Protein AF-A0A975TL96-F1 (afdb_monomer_lite)

Structure (mmCIF, N/CA/C/O backbone):
data_AF-A0A975TL96-F1
#
_entry.id   AF-A0A975TL96-F1
#
loop_
_atom_site.group_PDB
_atom_site.id
_atom_site.type_symbol
_atom_site.label_atom_id
_atom_site.label_alt_id
_atom_site.label_comp_id
_atom_site.label_asym_id
_atom_site.label_entity_id
_atom_site.label_seq_id
_atom_site.pdbx_PDB_ins_code
_atom_site.Cartn_x
_atom_site.Cartn_y
_atom_site.Cartn_z
_atom_site.occupancy
_atom_site.B_iso_or_equiv
_atom_site.auth_seq_id
_atom_site.auth_comp_id
_atom_site.auth_asym_id
_atom_site.auth_atom_id
_atom_site.pdbx_PDB_model_num
ATOM 1 N N . MET A 1 1 ? 6.956 3.891 20.182 1.00 61.72 1 MET A N 1
ATOM 2 C CA . MET A 1 1 ? 7.106 2.657 19.367 1.00 61.72 1 MET A CA 1
ATOM 3 C C . MET A 1 1 ? 6.233 2.725 18.124 1.00 61.72 1 MET A C 1
ATOM 5 O O . MET A 1 1 ? 6.774 2.495 17.053 1.00 61.72 1 MET A O 1
ATOM 9 N N . SER A 1 2 ? 4.954 3.103 18.259 1.00 75.75 2 SER A N 1
ATOM 10 C CA . SER A 1 2 ? 4.055 3.335 17.117 1.00 75.75 2 SER A CA 1
ATOM 11 C C . SER A 1 2 ? 4.620 4.349 16.108 1.00 75.75 2 SER A C 1
ATOM 13 O O . SER A 1 2 ? 4.721 4.025 14.933 1.00 75.75 2 SER A O 1
ATOM 15 N N . ASP A 1 3 ? 5.164 5.486 16.561 1.00 88.81 3 ASP A N 1
ATOM 16 C CA . ASP A 1 3 ? 5.677 6.536 15.653 1.00 88.81 3 ASP A CA 1
ATOM 17 C C . ASP A 1 3 ? 6.778 6.055 14.698 1.00 88.81 3 ASP A C 1
ATOM 19 O O . ASP A 1 3 ? 6.826 6.446 13.537 1.00 88.81 3 ASP A O 1
ATOM 23 N N . ARG A 1 4 ? 7.647 5.146 15.163 1.00 93.31 4 ARG A N 1
ATOM 24 C CA . ARG A 1 4 ? 8.699 4.563 14.319 1.00 93.31 4 ARG A CA 1
ATOM 25 C C . ARG A 1 4 ? 8.122 3.624 13.260 1.00 93.31 4 ARG A C 1
ATOM 27 O O . ARG A 1 4 ? 8.686 3.524 12.178 1.00 93.31 4 ARG A O 1
ATOM 34 N N . ILE A 1 5 ? 7.049 2.905 13.589 1.00 93.31 5 ILE A N 1
ATOM 35 C CA . ILE A 1 5 ? 6.357 2.030 12.637 1.00 93.31 5 ILE A CA 1
ATOM 36 C C . ILE A 1 5 ? 5.649 2.892 11.595 1.00 93.31 5 ILE A C 1
ATOM 38 O O . ILE A 1 5 ? 5.872 2.668 10.413 1.00 93.31 5 ILE A O 1
ATOM 42 N N . LYS A 1 6 ? 4.916 3.930 12.017 1.00 94.25 6 LYS A N 1
ATOM 43 C CA . LYS A 1 6 ? 4.268 4.887 11.108 1.00 94.25 6 LYS A CA 1
ATOM 44 C C . LYS A 1 6 ? 5.255 5.506 10.119 1.00 94.25 6 LYS A C 1
ATOM 46 O O . LYS A 1 6 ? 4.976 5.546 8.928 1.00 94.25 6 LYS A O 1
ATOM 51 N N . GLU A 1 7 ? 6.434 5.916 10.591 1.00 95.56 7 GLU A N 1
ATOM 52 C CA . GLU A 1 7 ? 7.480 6.448 9.709 1.00 95.56 7 GLU A CA 1
ATOM 53 C C . GLU A 1 7 ? 7.942 5.415 8.674 1.00 95.56 7 GLU A C 1
ATOM 55 O O . GLU A 1 7 ? 8.063 5.721 7.493 1.00 95.56 7 GLU A O 1
ATOM 60 N N . LYS A 1 8 ? 8.134 4.158 9.088 1.00 95.75 8 LYS A N 1
ATOM 61 C CA . LYS A 1 8 ? 8.525 3.091 8.159 1.00 95.75 8 LYS A CA 1
ATOM 62 C C . LYS A 1 8 ? 7.426 2.749 7.162 1.00 95.75 8 LYS A C 1
ATOM 64 O O . LYS A 1 8 ? 7.734 2.510 6.001 1.00 95.75 8 LYS A O 1
ATOM 69 N N . VAL A 1 9 ? 6.166 2.762 7.584 1.00 95.38 9 VAL A N 1
ATOM 70 C CA . VAL A 1 9 ? 5.027 2.575 6.679 1.00 95.38 9 VAL A CA 1
ATOM 71 C C . VAL A 1 9 ? 4.969 3.706 5.655 1.00 95.38 9 VAL A C 1
ATOM 73 O O . VAL A 1 9 ? 4.800 3.434 4.472 1.00 95.38 9 VAL A O 1
ATOM 76 N N . ARG A 1 10 ? 5.195 4.957 6.075 1.00 95.56 10 ARG A N 1
ATOM 77 C CA . ARG A 1 10 ? 5.279 6.107 5.166 1.00 95.56 10 ARG A CA 1
ATOM 78 C C . ARG A 1 10 ? 6.379 5.923 4.121 1.00 95.56 10 ARG A C 1
ATOM 80 O O . ARG A 1 10 ? 6.115 6.092 2.936 1.00 95.56 10 ARG A O 1
ATOM 87 N N . GLU A 1 11 ? 7.586 5.542 4.541 1.00 96.56 11 GLU A N 1
ATOM 88 C CA . GLU A 1 11 ? 8.692 5.251 3.616 1.00 96.56 11 GLU A CA 1
ATOM 89 C C . GLU A 1 11 ? 8.318 4.148 2.608 1.00 96.56 11 GLU A C 1
ATOM 91 O O . GLU A 1 11 ? 8.564 4.297 1.413 1.00 96.56 11 GLU A O 1
ATOM 96 N N . VAL A 1 12 ? 7.687 3.064 3.072 1.00 96.31 12 VAL A N 1
ATOM 97 C CA . VAL A 1 12 ? 7.255 1.947 2.216 1.00 96.31 12 VAL A CA 1
ATOM 98 C C . VAL A 1 12 ? 6.189 2.387 1.209 1.00 96.31 12 VAL A C 1
ATOM 100 O O . VAL A 1 12 ? 6.313 2.075 0.027 1.00 96.31 12 VAL A O 1
ATOM 103 N N . LEU A 1 13 ? 5.187 3.157 1.637 1.00 96.06 13 LEU A N 1
ATOM 104 C CA . LEU A 1 13 ? 4.126 3.662 0.759 1.00 96.06 13 LEU A CA 1
ATOM 105 C C . LEU A 1 13 ? 4.656 4.599 -0.329 1.00 96.06 13 LEU A C 1
ATOM 107 O O . LEU A 1 13 ? 4.161 4.565 -1.453 1.00 96.06 13 LEU A O 1
ATOM 111 N N . VAL A 1 14 ? 5.675 5.410 -0.027 1.00 97.06 14 VAL A N 1
ATOM 112 C CA . VAL A 1 14 ? 6.346 6.238 -1.042 1.00 97.06 14 VAL A CA 1
ATOM 113 C C . VAL A 1 14 ? 6.963 5.360 -2.131 1.00 97.06 14 VAL A C 1
ATOM 115 O O . VAL A 1 14 ? 6.753 5.632 -3.310 1.00 97.06 14 VAL A O 1
ATOM 118 N N . VAL A 1 15 ? 7.666 4.291 -1.745 1.00 96.75 15 VAL A N 1
ATOM 119 C CA . VAL A 1 15 ? 8.289 3.361 -2.701 1.00 96.75 15 VAL A CA 1
ATOM 120 C C . VAL A 1 15 ? 7.235 2.623 -3.527 1.00 96.75 15 VAL A C 1
ATOM 122 O O . VAL A 1 15 ? 7.392 2.518 -4.739 1.00 96.75 15 VAL A O 1
ATOM 125 N N . ILE A 1 16 ? 6.152 2.148 -2.904 1.00 96.56 16 ILE A N 1
ATOM 126 C CA . ILE A 1 16 ? 5.057 1.466 -3.614 1.00 96.56 16 ILE A CA 1
ATOM 127 C C . ILE A 1 16 ? 4.475 2.382 -4.694 1.00 96.56 16 ILE A C 1
ATOM 129 O O . ILE A 1 16 ? 4.469 2.008 -5.864 1.00 96.56 16 ILE A O 1
ATOM 133 N N . ARG A 1 17 ? 4.094 3.614 -4.330 1.00 95.75 17 ARG A N 1
ATOM 134 C CA . ARG A 1 17 ? 3.526 4.604 -5.264 1.00 95.75 17 ARG A CA 1
ATOM 135 C C . ARG A 1 17 ? 4.480 4.957 -6.403 1.00 95.75 17 ARG A C 1
ATOM 137 O O . ARG A 1 17 ? 4.049 5.220 -7.523 1.00 95.75 17 ARG A O 1
ATOM 144 N N . GLU A 1 18 ? 5.781 4.995 -6.125 1.00 96.12 18 GLU A N 1
ATOM 145 C CA . GLU A 1 18 ? 6.796 5.223 -7.154 1.00 96.12 18 GLU A CA 1
ATOM 146 C C . GLU A 1 18 ? 6.863 4.054 -8.147 1.00 96.12 18 GLU A C 1
ATOM 148 O O . GLU A 1 18 ? 6.858 4.289 -9.355 1.00 96.12 18 GLU A O 1
ATOM 153 N N . VAL A 1 19 ? 6.844 2.809 -7.660 1.00 95.31 19 VAL A N 1
ATOM 154 C CA . VAL A 1 19 ? 6.813 1.613 -8.517 1.00 95.31 19 VAL A CA 1
ATOM 155 C C . VAL A 1 19 ? 5.517 1.539 -9.326 1.00 95.31 19 VAL A C 1
ATOM 157 O O . VAL A 1 19 ? 5.572 1.226 -10.514 1.00 95.31 19 VAL A O 1
ATOM 160 N N . GLU A 1 20 ? 4.364 1.862 -8.736 1.00 94.19 20 GLU A N 1
ATOM 161 C CA . GLU A 1 20 ? 3.081 1.927 -9.452 1.00 94.19 20 GLU A CA 1
ATOM 162 C C . GLU A 1 20 ? 3.126 2.936 -10.595 1.00 94.19 20 GLU A C 1
ATOM 164 O O . GLU A 1 20 ? 2.788 2.606 -11.731 1.00 94.19 20 GLU A O 1
ATOM 169 N N . LYS A 1 21 ? 3.635 4.141 -10.326 1.00 95.25 21 LYS A N 1
ATOM 170 C CA . LYS A 1 21 ? 3.821 5.150 -11.365 1.00 95.25 21 LYS A CA 1
ATOM 171 C C . LYS A 1 21 ? 4.751 4.649 -12.471 1.00 95.25 21 LYS A C 1
ATOM 173 O O . LYS A 1 21 ? 4.472 4.844 -13.650 1.00 95.25 21 LYS A O 1
ATOM 178 N N . TRP A 1 22 ? 5.850 3.988 -12.110 1.00 94.12 22 TRP A N 1
ATOM 179 C CA . TRP A 1 22 ? 6.749 3.410 -13.104 1.00 94.12 22 TRP A CA 1
ATOM 180 C C . TRP A 1 22 ? 6.058 2.338 -13.947 1.00 94.12 22 TRP A C 1
ATOM 182 O O . TRP A 1 22 ? 6.289 2.329 -15.148 1.00 94.12 22 TRP A O 1
ATOM 192 N N . ARG A 1 23 ? 5.179 1.501 -13.377 1.00 92.00 23 ARG A N 1
ATOM 193 C CA . ARG A 1 23 ? 4.378 0.531 -14.148 1.00 92.00 23 ARG A CA 1
ATOM 194 C C . ARG A 1 23 ? 3.482 1.197 -15.188 1.00 92.00 23 ARG A C 1
ATOM 196 O O . ARG A 1 23 ? 3.321 0.643 -16.272 1.00 92.00 23 ARG A O 1
ATOM 203 N N . GLU A 1 24 ? 2.911 2.358 -14.878 1.00 91.31 24 GLU A N 1
ATOM 204 C CA . GLU A 1 24 ? 2.095 3.118 -15.834 1.00 91.31 24 GLU A CA 1
ATOM 205 C C . GLU A 1 24 ? 2.945 3.750 -16.949 1.00 91.31 24 GLU A C 1
ATOM 207 O O . GLU A 1 24 ? 2.537 3.762 -18.112 1.00 91.31 24 GLU A O 1
ATOM 212 N N . ASP A 1 25 ? 4.135 4.245 -16.601 1.00 91.44 25 ASP A N 1
ATOM 213 C CA . ASP A 1 25 ? 5.013 4.985 -17.512 1.00 91.44 25 ASP A CA 1
ATOM 214 C C . ASP A 1 25 ? 5.923 4.069 -18.365 1.00 91.44 25 ASP A C 1
ATOM 216 O O . ASP A 1 25 ? 6.321 4.440 -19.477 1.00 91.44 25 ASP A O 1
ATOM 220 N N . HIS A 1 26 ? 6.305 2.892 -17.854 1.00 88.31 26 HIS A N 1
ATOM 221 C CA . HIS A 1 26 ? 7.323 2.024 -18.447 1.00 88.31 26 HIS A CA 1
ATOM 222 C C . HIS A 1 26 ? 7.260 0.563 -17.952 1.00 88.31 26 HIS A C 1
ATOM 224 O O . HIS A 1 26 ? 7.448 0.282 -16.773 1.00 88.31 26 HIS A O 1
ATOM 230 N N . ASP A 1 27 ? 7.133 -0.393 -18.880 1.00 89.50 27 ASP A N 1
ATOM 231 C CA . ASP A 1 27 ? 7.302 -1.828 -18.605 1.00 89.50 27 ASP A CA 1
ATOM 232 C C . ASP A 1 27 ? 8.440 -2.408 -19.471 1.00 89.50 27 ASP A C 1
ATOM 234 O O . ASP A 1 27 ? 8.252 -2.618 -20.676 1.00 89.50 27 ASP A O 1
ATOM 238 N N . PRO A 1 28 ? 9.639 -2.645 -18.905 1.00 91.12 28 PRO A N 1
ATOM 239 C CA . PRO A 1 28 ? 10.758 -3.245 -19.627 1.00 91.12 28 PRO A CA 1
ATOM 240 C C . PRO A 1 28 ? 10.610 -4.763 -19.833 1.00 91.12 28 PRO A C 1
ATOM 242 O O . PRO A 1 28 ? 11.400 -5.339 -20.584 1.00 91.12 28 PRO A O 1
ATOM 245 N N . GLY A 1 29 ? 9.643 -5.422 -19.184 1.00 93.06 29 GLY A N 1
ATOM 246 C CA . GLY A 1 29 ? 9.368 -6.851 -19.348 1.00 93.06 29 GLY A CA 1
ATOM 247 C C . GLY A 1 29 ? 10.486 -7.792 -18.883 1.00 93.06 29 GLY A C 1
ATOM 248 O O . GLY A 1 29 ? 10.600 -8.901 -19.404 1.00 93.06 29 GLY A O 1
ATOM 249 N N . THR A 1 30 ? 11.343 -7.356 -17.954 1.00 96.12 30 THR A N 1
ATOM 250 C CA . THR A 1 30 ? 12.445 -8.177 -17.421 1.00 96.12 30 THR A CA 1
ATOM 251 C C . THR A 1 30 ? 12.059 -8.902 -16.134 1.00 96.12 30 THR A C 1
ATOM 253 O O . THR A 1 30 ? 11.170 -8.474 -15.397 1.00 96.12 30 THR A O 1
ATOM 256 N N . ASP A 1 31 ? 12.769 -9.984 -15.812 1.00 97.25 31 ASP A N 1
ATOM 257 C CA . ASP A 1 31 ? 12.542 -10.742 -14.574 1.00 97.25 31 ASP A CA 1
ATOM 258 C C . ASP A 1 31 ? 12.782 -9.882 -13.321 1.00 97.25 31 ASP A C 1
ATOM 260 O O . ASP A 1 31 ? 12.045 -9.975 -12.334 1.00 97.25 31 ASP A O 1
ATOM 264 N N . GLU A 1 32 ? 13.784 -9.000 -13.355 1.00 95.94 32 GLU A N 1
ATOM 265 C CA . GLU A 1 32 ? 14.058 -8.051 -12.273 1.00 95.94 32 GLU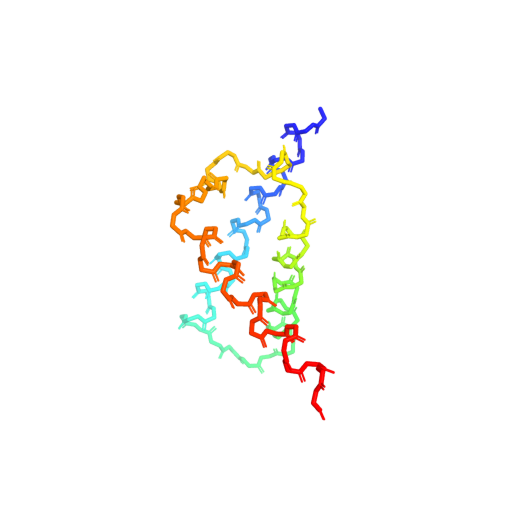 A CA 1
ATOM 266 C C . GLU A 1 32 ? 12.910 -7.058 -12.098 1.00 95.94 32 GLU A C 1
ATOM 268 O O . GLU A 1 32 ? 12.548 -6.725 -10.967 1.00 95.94 32 GLU A O 1
ATOM 273 N N . TRP A 1 33 ? 12.310 -6.619 -13.205 1.00 95.69 33 TRP A N 1
ATOM 274 C CA . TRP A 1 33 ? 11.166 -5.723 -13.183 1.00 95.69 33 TRP A CA 1
ATOM 275 C C . TRP A 1 33 ? 9.940 -6.392 -12.566 1.00 95.69 33 TRP A C 1
ATOM 277 O O . TRP A 1 33 ? 9.340 -5.840 -11.642 1.00 95.69 33 TRP A O 1
ATOM 287 N N . TYR A 1 34 ? 9.618 -7.616 -12.989 1.00 95.62 34 TYR A N 1
ATOM 288 C CA . TYR A 1 34 ? 8.528 -8.383 -12.386 1.00 95.62 34 TYR A CA 1
ATOM 289 C C . TYR A 1 34 ? 8.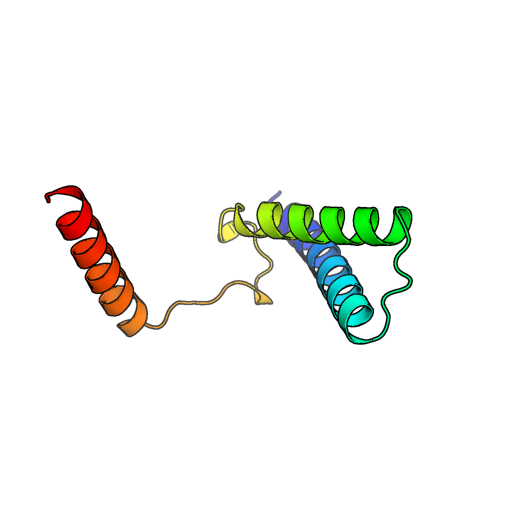787 -8.693 -10.909 1.00 95.62 34 TYR A C 1
ATOM 291 O O . TYR A 1 34 ? 7.860 -8.679 -10.101 1.00 95.62 34 TYR A O 1
ATOM 299 N N . THR A 1 35 ? 10.045 -8.908 -10.522 1.00 97.25 35 THR A N 1
ATOM 300 C CA . THR A 1 35 ? 10.419 -9.091 -9.114 1.00 97.25 35 THR A CA 1
ATOM 301 C C . THR A 1 35 ? 10.171 -7.824 -8.296 1.00 97.25 35 THR A C 1
ATOM 303 O O . THR A 1 35 ? 9.551 -7.903 -7.237 1.00 97.25 35 THR A O 1
ATOM 306 N N . LEU A 1 36 ? 10.608 -6.656 -8.782 1.00 95.69 36 LEU A N 1
ATOM 307 C CA . LEU A 1 36 ? 10.348 -5.366 -8.133 1.00 95.69 36 LEU A CA 1
ATOM 308 C C . LEU A 1 36 ? 8.844 -5.115 -7.991 1.00 95.69 36 LEU A C 1
ATOM 310 O O . LEU A 1 36 ? 8.374 -4.750 -6.915 1.00 95.69 36 LEU A O 1
ATOM 314 N N . CYS A 1 37 ? 8.102 -5.370 -9.065 1.00 95.81 37 CYS A N 1
ATOM 315 C CA . CYS A 1 37 ? 6.656 -5.282 -9.104 1.00 95.81 37 CYS A CA 1
ATOM 316 C C . CYS A 1 37 ? 6.017 -6.148 -8.006 1.00 95.81 37 CYS A C 1
ATOM 318 O O . CYS A 1 37 ? 5.297 -5.615 -7.163 1.00 95.81 37 CYS A O 1
ATOM 320 N N . ASN A 1 38 ? 6.329 -7.442 -7.963 1.00 96.75 38 ASN A N 1
ATOM 321 C CA . ASN A 1 38 ? 5.771 -8.357 -6.966 1.00 96.75 38 ASN A CA 1
ATOM 322 C C . ASN A 1 38 ? 6.145 -7.958 -5.529 1.00 96.75 38 ASN A C 1
ATOM 324 O O . ASN A 1 38 ? 5.349 -8.135 -4.609 1.00 96.75 38 ASN A O 1
ATOM 328 N N . LEU A 1 39 ? 7.354 -7.425 -5.316 1.00 97.31 39 LEU A N 1
ATOM 329 C CA . LEU A 1 39 ? 7.779 -6.934 -4.004 1.00 97.31 39 LEU A CA 1
ATOM 330 C C . LEU A 1 39 ? 6.968 -5.716 -3.554 1.00 97.31 39 LEU A C 1
ATOM 332 O O . LEU A 1 39 ? 6.622 -5.644 -2.376 1.00 97.31 39 LEU A O 1
ATOM 336 N N . ALA A 1 40 ? 6.652 -4.793 -4.465 1.00 96.75 40 ALA A N 1
ATOM 337 C CA . ALA A 1 40 ? 5.791 -3.653 -4.162 1.00 96.75 40 ALA A CA 1
ATOM 338 C C . ALA A 1 40 ? 4.377 -4.115 -3.773 1.00 96.75 40 ALA A C 1
ATOM 340 O O . ALA A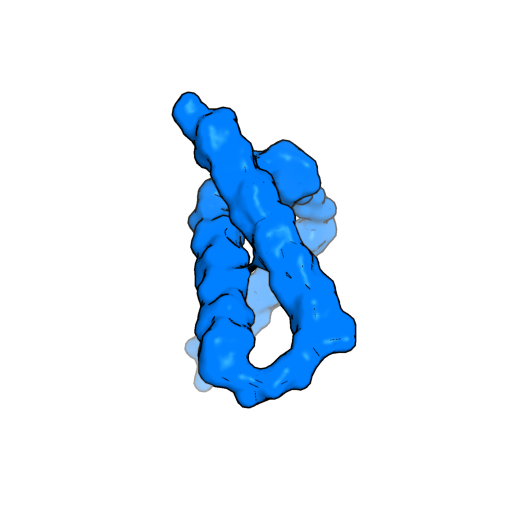 1 40 ? 3.893 -3.718 -2.715 1.00 96.75 40 ALA A O 1
ATOM 341 N N . ASP A 1 41 ? 3.780 -5.038 -4.536 1.00 96.06 41 ASP A N 1
ATOM 342 C CA . ASP A 1 41 ? 2.437 -5.567 -4.240 1.00 96.06 41 ASP A CA 1
ATOM 343 C C . ASP A 1 41 ? 2.399 -6.305 -2.886 1.00 96.06 41 ASP A C 1
ATOM 345 O O . ASP A 1 41 ? 1.458 -6.165 -2.103 1.00 96.06 41 ASP A O 1
ATOM 349 N N . LEU A 1 42 ? 3.435 -7.091 -2.568 1.00 97.19 42 LEU A N 1
ATOM 350 C CA . LEU A 1 42 ? 3.539 -7.770 -1.272 1.00 97.19 42 LEU A CA 1
ATOM 351 C C . LEU A 1 42 ? 3.729 -6.780 -0.118 1.00 97.19 42 LEU A C 1
ATOM 353 O O . LEU A 1 42 ? 3.145 -6.963 0.952 1.00 97.19 42 LEU A O 1
ATOM 357 N N . ALA A 1 43 ? 4.545 -5.743 -0.313 1.00 96.31 43 ALA A N 1
ATOM 358 C CA . ALA A 1 43 ? 4.739 -4.701 0.688 1.00 96.31 43 ALA A CA 1
ATOM 359 C C . ALA A 1 43 ? 3.434 -3.940 0.954 1.00 96.31 43 ALA A C 1
ATOM 361 O O . ALA A 1 43 ? 3.111 -3.672 2.111 1.00 96.31 43 ALA A O 1
ATOM 362 N N . GLU A 1 44 ? 2.659 -3.658 -0.090 1.00 94.69 44 GLU A N 1
ATOM 363 C CA . GLU A 1 44 ? 1.356 -3.012 0.021 1.00 94.69 44 GLU A CA 1
ATOM 364 C C . GLU A 1 44 ? 0.370 -3.861 0.835 1.00 94.69 44 GLU A C 1
ATOM 366 O O . GLU A 1 44 ? -0.222 -3.376 1.802 1.00 94.69 44 GLU A O 1
ATOM 371 N N . GLN A 1 45 ? 0.266 -5.158 0.531 1.00 94.56 45 GLN A N 1
ATOM 372 C CA . GLN A 1 45 ? -0.573 -6.088 1.296 1.00 94.56 45 GLN A CA 1
ATOM 373 C C . GLN A 1 45 ? -0.179 -6.142 2.778 1.00 94.56 45 GLN A C 1
ATOM 375 O O . GLN A 1 45 ? -1.048 -6.194 3.652 1.00 94.56 45 GLN A O 1
ATOM 380 N N . LEU A 1 46 ? 1.123 -6.102 3.080 1.00 93.50 46 LEU A N 1
ATOM 381 C CA . LEU A 1 46 ? 1.606 -6.056 4.461 1.00 93.50 46 LEU A CA 1
ATOM 382 C C . LEU A 1 46 ? 1.208 -4.759 5.165 1.00 93.50 46 LEU A C 1
ATOM 384 O O . LEU A 1 46 ? 0.849 -4.813 6.340 1.00 93.50 46 LEU A O 1
ATOM 388 N N . VAL A 1 47 ? 1.250 -3.617 4.473 1.00 92.88 47 VAL A N 1
ATOM 389 C CA . VAL A 1 47 ? 0.791 -2.337 5.028 1.00 92.88 47 VAL A CA 1
ATOM 390 C C . VAL A 1 47 ? -0.711 -2.379 5.315 1.00 92.88 47 VAL A C 1
ATOM 392 O O . VAL A 1 47 ? -1.115 -1.998 6.412 1.00 92.88 47 VAL A O 1
ATOM 395 N N . PHE A 1 48 ? -1.530 -2.910 4.403 1.00 86.62 48 PHE A N 1
ATOM 396 C CA . PHE A 1 48 ? -2.977 -3.046 4.619 1.00 86.62 48 PHE A CA 1
ATOM 397 C C . PHE A 1 48 ? -3.352 -4.016 5.744 1.00 86.62 48 PHE A C 1
ATOM 399 O O . PHE A 1 48 ? -4.420 -3.884 6.338 1.00 86.62 48 PHE A O 1
ATOM 406 N N . ALA A 1 49 ? -2.481 -4.971 6.068 1.00 90.38 49 ALA A N 1
ATOM 407 C CA . ALA A 1 49 ? -2.680 -5.878 7.193 1.00 90.38 49 ALA A CA 1
ATOM 408 C C . ALA A 1 49 ? -2.369 -5.238 8.562 1.00 90.38 49 ALA A C 1
ATOM 410 O O . ALA A 1 49 ? -2.622 -5.861 9.598 1.00 90.38 49 ALA A O 1
ATOM 411 N N . LEU A 1 50 ? -1.795 -4.029 8.600 1.00 89.75 50 LEU A N 1
ATOM 412 C CA . LEU A 1 50 ? -1.469 -3.357 9.855 1.00 89.75 50 LEU A CA 1
ATOM 413 C C . LEU A 1 50 ? -2.722 -2.802 10.551 1.00 89.75 50 LEU A C 1
ATOM 415 O O . LEU A 1 50 ? -3.641 -2.316 9.891 1.00 89.75 50 LEU A O 1
ATOM 419 N N . PRO A 1 51 ? -2.744 -2.787 11.898 1.00 90.00 51 PRO A N 1
ATOM 420 C CA . PRO A 1 51 ? -3.746 -2.037 12.646 1.00 90.00 51 PRO A CA 1
ATOM 421 C C . PRO A 1 51 ? -3.730 -0.553 12.261 1.00 90.00 51 PRO A C 1
ATOM 423 O O . PRO A 1 51 ? -2.658 0.024 12.063 1.00 90.00 51 PRO A O 1
ATOM 426 N N . VAL A 1 52 ? -4.905 0.084 12.232 1.00 88.25 52 VAL A N 1
ATOM 427 C CA . VAL A 1 52 ? -5.070 1.507 11.871 1.00 88.25 52 VAL A CA 1
ATOM 428 C C . VAL A 1 52 ? -4.174 2.424 12.709 1.00 88.25 52 VAL A C 1
ATOM 430 O O . VAL A 1 52 ? -3.627 3.398 12.201 1.00 88.25 52 VAL A O 1
ATOM 433 N N . GLU A 1 53 ? -3.939 2.095 13.979 1.00 89.62 53 GLU A N 1
ATOM 434 C CA . GLU A 1 53 ? -3.086 2.873 14.884 1.00 89.62 53 GLU A CA 1
ATOM 435 C C . GLU A 1 53 ? -1.599 2.856 14.493 1.00 89.62 53 GLU A C 1
ATOM 437 O O . GLU A 1 53 ? -0.814 3.646 15.029 1.00 89.62 53 GLU A O 1
ATOM 442 N N . MET A 1 54 ? -1.205 1.943 13.601 1.00 91.06 54 MET A N 1
ATOM 443 C CA . MET A 1 54 ? 0.147 1.804 13.058 1.00 91.06 54 MET A CA 1
ATOM 444 C C . MET A 1 54 ? 0.300 2.423 11.663 1.00 91.06 54 MET A 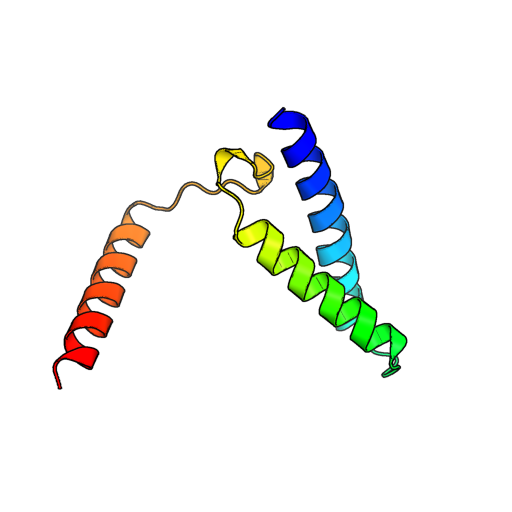C 1
ATOM 446 O O . MET A 1 54 ? 1.426 2.481 11.164 1.00 91.06 54 MET A O 1
ATOM 450 N N . LEU A 1 55 ? -0.787 2.904 11.055 1.00 91.69 55 LEU A N 1
ATOM 451 C CA . LEU A 1 55 ? -0.739 3.616 9.782 1.00 91.69 55 LEU A CA 1
ATOM 452 C C . LEU A 1 55 ? -0.335 5.089 9.983 1.00 91.69 55 LEU A C 1
ATOM 454 O O . LEU A 1 55 ? -0.598 5.665 11.046 1.00 91.69 55 LEU A O 1
ATOM 458 N N . PRO A 1 56 ? 0.318 5.715 8.985 1.00 91.94 56 PRO A N 1
ATOM 459 C CA . PRO A 1 56 ? 0.529 7.157 8.961 1.00 91.94 56 PRO A CA 1
ATOM 460 C C . PRO A 1 56 ? -0.810 7.893 9.040 1.00 91.94 56 PRO A C 1
ATOM 462 O O . PRO A 1 56 ? -1.793 7.450 8.453 1.00 91.94 56 PRO A O 1
ATOM 465 N N . ASP A 1 57 ? -0.850 9.021 9.747 1.00 90.69 57 ASP A N 1
ATOM 466 C CA . ASP A 1 57 ? -2.105 9.731 10.026 1.00 90.69 57 ASP A CA 1
ATOM 467 C C . ASP A 1 57 ? -2.805 10.210 8.742 1.00 90.69 57 ASP A C 1
ATOM 469 O O . ASP A 1 57 ? -4.029 10.252 8.686 1.00 90.69 57 ASP A O 1
ATOM 473 N N . GLU A 1 58 ? -2.038 10.523 7.695 1.00 89.00 58 GLU A N 1
ATOM 474 C CA . GLU A 1 58 ? -2.542 10.899 6.372 1.00 89.00 58 GLU A CA 1
ATOM 475 C C . GLU A 1 58 ? -3.221 9.750 5.603 1.00 89.00 58 GLU A C 1
ATOM 477 O O . GLU A 1 58 ? -4.020 10.010 4.706 1.00 89.00 58 GLU A O 1
ATOM 482 N N . GLU A 1 59 ? -2.932 8.499 5.965 1.00 88.94 59 GLU A N 1
ATOM 483 C CA . GLU A 1 59 ? -3.533 7.298 5.370 1.00 88.94 59 GLU A CA 1
ATOM 484 C C . GLU A 1 59 ? -4.738 6.801 6.183 1.00 88.94 59 GLU A C 1
ATOM 486 O O . GLU A 1 59 ? -5.527 5.978 5.714 1.00 88.94 59 GLU A O 1
ATOM 491 N N . VAL A 1 60 ? -4.912 7.298 7.414 1.00 86.25 60 VAL A N 1
ATOM 492 C CA . VAL A 1 60 ? -6.067 6.959 8.246 1.00 86.25 60 VAL A CA 1
ATOM 493 C C . VAL A 1 60 ? -7.295 7.683 7.706 1.00 86.25 60 VAL A C 1
ATOM 495 O O . VAL A 1 60 ? -7.465 8.891 7.877 1.00 86.25 60 VAL A O 1
ATOM 498 N N . ARG A 1 61 ? -8.204 6.925 7.091 1.00 81.38 61 ARG A N 1
ATOM 499 C CA . ARG A 1 61 ? -9.510 7.436 6.675 1.00 81.38 61 ARG A CA 1
ATOM 500 C C . ARG A 1 61 ? -10.588 7.057 7.681 1.00 81.38 61 ARG A C 1
ATOM 502 O O . ARG A 1 61 ? -10.756 5.886 8.007 1.00 81.38 61 ARG A O 1
ATOM 509 N N . THR A 1 62 ? -11.379 8.041 8.100 1.00 78.31 62 THR A N 1
ATOM 510 C CA . THR A 1 62 ? -12.643 7.794 8.803 1.00 78.31 62 THR A CA 1
ATOM 511 C C . THR A 1 62 ? -13.702 7.371 7.779 1.00 78.31 62 THR A C 1
ATOM 513 O O . THR A 1 62 ? -13.997 8.168 6.883 1.00 78.31 62 THR A O 1
ATOM 516 N N . PRO A 1 63 ? -14.277 6.157 7.875 1.00 77.31 63 PRO A N 1
ATOM 517 C CA . PRO A 1 63 ? -15.346 5.728 6.975 1.00 77.31 63 PRO A CA 1
ATOM 518 C C . PRO A 1 63 ? -16.571 6.642 7.093 1.00 77.31 63 PRO A C 1
ATOM 520 O O . PRO A 1 63 ? -16.926 7.061 8.202 1.00 77.31 63 PRO A O 1
ATOM 523 N N . ASP A 1 64 ? -17.236 6.944 5.973 1.00 83.81 64 ASP A N 1
ATOM 524 C CA . ASP A 1 64 ? -18.541 7.611 6.016 1.00 83.81 64 ASP A CA 1
ATOM 525 C C . ASP A 1 64 ? -19.556 6.671 6.694 1.00 83.81 64 ASP A C 1
ATOM 527 O O . ASP A 1 64 ? -19.569 5.475 6.393 1.00 83.81 64 ASP A O 1
ATOM 531 N N . PRO A 1 65 ? -20.434 7.165 7.587 1.00 84.69 65 PRO A N 1
ATOM 532 C CA . PRO A 1 65 ? -21.447 6.338 8.236 1.00 84.69 65 PRO A CA 1
ATOM 533 C C . PRO A 1 65 ? -22.297 5.476 7.285 1.00 84.69 65 PRO A C 1
ATOM 535 O O . PRO A 1 65 ? -22.782 4.418 7.679 1.00 84.69 65 PRO A O 1
ATOM 538 N N . ARG A 1 66 ? -22.485 5.911 6.035 1.00 86.44 66 ARG A N 1
ATOM 539 C CA . ARG A 1 66 ? -23.208 5.166 4.993 1.00 86.44 66 ARG A CA 1
ATOM 540 C C . ARG A 1 66 ? -22.477 3.905 4.551 1.00 86.44 66 ARG A C 1
ATOM 542 O O . ARG A 1 66 ? -23.127 2.952 4.139 1.00 86.44 66 ARG A O 1
ATOM 549 N N . GLU A 1 67 ? -21.153 3.886 4.639 1.00 83.94 67 GLU A N 1
ATOM 550 C CA . GLU A 1 67 ? -20.344 2.736 4.239 1.00 83.94 67 GLU A CA 1
ATOM 551 C C . GLU A 1 67 ? -20.563 1.540 5.162 1.00 83.94 67 GLU A C 1
ATOM 553 O O . GLU A 1 67 ? -20.530 0.410 4.687 1.00 83.94 67 GLU A O 1
ATOM 558 N N . TYR A 1 68 ? -20.873 1.769 6.444 1.00 81.69 68 TYR A N 1
ATOM 559 C CA . TYR A 1 68 ? -21.251 0.681 7.351 1.00 81.69 68 TYR A CA 1
ATOM 560 C C . TYR A 1 68 ? -22.530 -0.019 6.881 1.00 81.69 68 TYR A C 1
ATOM 562 O O . TYR A 1 68 ? -22.571 -1.242 6.863 1.00 81.69 68 TYR A O 1
ATOM 570 N N . GLY A 1 69 ? -23.528 0.741 6.411 1.00 84.25 69 GLY A N 1
ATOM 571 C CA . GLY A 1 69 ? -24.758 0.163 5.859 1.00 84.25 69 GLY A CA 1
ATOM 572 C C . GLY A 1 69 ? -24.501 -0.685 4.611 1.00 84.25 69 GLY A C 1
ATOM 573 O O . GLY A 1 69 ? -25.056 -1.768 4.477 1.00 84.25 69 GLY A O 1
ATOM 574 N N . VAL A 1 70 ? -23.597 -0.237 3.735 1.00 87.88 70 VAL A N 1
ATOM 575 C CA . VAL A 1 70 ? -23.191 -1.010 2.548 1.00 87.88 70 VAL A CA 1
ATOM 576 C C . VAL A 1 70 ? -22.441 -2.286 2.942 1.00 87.88 70 VAL A C 1
ATOM 578 O O . VAL A 1 70 ? -22.662 -3.335 2.343 1.00 87.88 70 VAL A O 1
ATOM 581 N N . ILE A 1 71 ? -21.571 -2.227 3.955 1.00 84.38 71 ILE A N 1
ATOM 582 C CA . ILE A 1 71 ? -20.867 -3.411 4.467 1.00 84.38 71 ILE A CA 1
ATOM 583 C C . ILE A 1 71 ? -21.864 -4.416 5.055 1.00 84.38 71 ILE A C 1
ATOM 585 O O . ILE A 1 71 ? -21.761 -5.603 4.749 1.00 84.38 71 ILE A O 1
ATOM 589 N N . ASP A 1 72 ? -22.845 -3.957 5.833 1.00 86.06 72 ASP A N 1
ATOM 590 C CA . ASP A 1 72 ? -23.892 -4.815 6.396 1.00 86.06 72 ASP A CA 1
ATOM 591 C C . ASP A 1 72 ? -24.706 -5.511 5.290 1.00 86.06 72 ASP A C 1
ATOM 593 O O . ASP A 1 72 ? -24.956 -6.715 5.369 1.00 86.06 72 ASP A O 1
ATOM 597 N N . GLU A 1 73 ? -25.063 -4.784 4.225 1.00 89.50 73 GLU A N 1
ATOM 598 C CA . GLU A 1 73 ? -25.749 -5.340 3.050 1.00 89.50 73 GLU A CA 1
ATOM 599 C C . GLU A 1 73 ? -24.901 -6.402 2.328 1.00 89.50 73 GLU A C 1
ATOM 601 O O . GLU A 1 73 ? -25.413 -7.466 1.971 1.00 89.50 73 GLU A O 1
ATOM 606 N N . ILE A 1 74 ? -23.598 -6.153 2.146 1.00 89.25 74 ILE A N 1
ATOM 607 C CA . ILE A 1 74 ? -22.672 -7.111 1.519 1.00 89.25 74 ILE A CA 1
ATOM 608 C C . ILE A 1 74 ? -22.529 -8.371 2.380 1.00 89.25 74 ILE A C 1
ATOM 610 O O . ILE A 1 74 ? -22.590 -9.484 1.855 1.00 89.25 74 ILE A O 1
ATOM 614 N N . LEU A 1 75 ? -22.346 -8.217 3.693 1.00 88.69 75 LEU A N 1
ATOM 615 C CA . LEU A 1 75 ? -22.197 -9.345 4.613 1.00 88.69 75 LEU A CA 1
ATOM 616 C C . LEU A 1 75 ? -23.469 -10.199 4.668 1.00 88.69 75 LEU A C 1
ATOM 618 O O . LEU A 1 75 ? -23.370 -11.426 4.675 1.00 88.69 75 LEU A O 1
ATOM 622 N N . ALA A 1 76 ? -24.648 -9.571 4.648 1.00 91.62 76 ALA A N 1
ATOM 623 C CA . ALA A 1 76 ? -25.919 -10.281 4.560 1.00 91.62 76 ALA A CA 1
ATOM 624 C C . ALA A 1 76 ? -26.021 -11.094 3.257 1.00 91.62 76 ALA A C 1
ATOM 626 O O . ALA A 1 76 ? -26.307 -12.290 3.303 1.00 91.62 76 ALA A O 1
ATOM 627 N N . ALA A 1 77 ? -25.700 -10.486 2.111 1.00 89.44 77 ALA A N 1
ATOM 628 C CA . ALA A 1 77 ? -25.735 -11.163 0.814 1.00 89.44 77 ALA A CA 1
ATOM 629 C C . ALA A 1 77 ? -24.753 -12.349 0.726 1.00 89.44 77 ALA A C 1
ATOM 631 O O . ALA A 1 77 ? -25.078 -13.385 0.144 1.00 89.44 77 ALA A O 1
ATOM 632 N N . LEU A 1 78 ? -23.561 -12.225 1.318 1.00 86.44 78 LEU A N 1
ATOM 633 C CA . LEU A 1 78 ? -22.575 -13.311 1.366 1.00 86.44 78 LEU A CA 1
ATOM 634 C C . LEU A 1 78 ? -23.010 -14.451 2.301 1.00 86.44 78 LEU A C 1
ATOM 636 O O . LEU A 1 78 ? -22.817 -15.616 1.961 1.00 86.44 78 LEU A O 1
ATOM 640 N N . GLY A 1 79 ? -23.637 -14.133 3.438 1.00 79.88 79 GLY A N 1
ATOM 641 C CA . GLY A 1 79 ? -24.183 -15.136 4.359 1.00 79.88 79 GLY A CA 1
ATOM 642 C C . GLY A 1 79 ? -25.371 -15.915 3.781 1.00 79.88 79 GLY A C 1
ATOM 643 O O . GLY A 1 79 ? -25.532 -17.100 4.067 1.00 79.88 79 GLY A O 1
ATOM 644 N N . GLU A 1 80 ? -26.183 -15.287 2.929 1.00 62.53 80 GLU A N 1
ATOM 645 C CA . GLU A 1 80 ? -27.265 -15.963 2.199 1.00 62.53 80 GLU A CA 1
ATOM 646 C C . GLU A 1 80 ? -26.735 -16.872 1.073 1.00 62.53 80 GLU A C 1
ATOM 648 O O . GLU A 1 80 ? -27.311 -17.930 0.810 1.00 62.53 80 GLU A O 1
ATOM 653 N N . ALA A 1 81 ? -25.604 -16.515 0.452 1.00 57.84 81 ALA A N 1
ATOM 654 C CA . ALA A 1 81 ? -24.966 -17.312 -0.597 1.00 57.84 81 ALA A CA 1
ATOM 655 C C . ALA A 1 81 ? -24.335 -18.626 -0.088 1.00 57.84 81 ALA A C 1
ATOM 657 O O . ALA A 1 81 ? -24.247 -19.581 -0.853 1.00 57.84 81 ALA A O 1
ATOM 658 N N . GLU A 1 82 ? -23.926 -18.707 1.184 1.00 53.75 82 GLU A N 1
ATOM 659 C CA . GLU A 1 82 ? -23.411 -19.945 1.805 1.00 53.75 82 GLU A CA 1
ATOM 660 C C . GLU A 1 82 ? -24.514 -20.926 2.246 1.00 53.75 82 GLU A C 1
ATOM 662 O O . GLU A 1 82 ? -24.236 -22.100 2.497 1.00 53.75 82 GLU A O 1
ATOM 667 N N . ALA A 1 83 ? -25.766 -20.471 2.353 1.00 54.44 83 ALA A N 1
ATOM 668 C CA . ALA A 1 83 ? -26.892 -21.274 2.836 1.00 54.44 83 ALA A CA 1
ATOM 669 C C . ALA A 1 83 ? -27.660 -22.026 1.725 1.00 54.44 83 ALA A C 1
ATOM 671 O O . ALA A 1 83 ? -28.655 -22.693 2.027 1.00 54.44 83 ALA A O 1
ATOM 672 N N . THR A 1 84 ? -27.213 -21.927 0.466 1.00 46.41 84 THR A N 1
ATOM 673 C CA . THR A 1 84 ? -27.842 -22.539 -0.723 1.00 46.41 84 THR A CA 1
ATOM 674 C C . THR A 1 84 ? -26.891 -23.512 -1.410 1.00 46.41 84 THR A C 1
ATOM 676 O O . THR A 1 84 ? -27.368 -24.587 -1.841 1.00 46.41 84 THR A O 1
#

Secondary structure (DSSP, 8-state):
-HHHHHHHHHHHHHHHHHHHHHHHH-----HHHHHHHHHHHHHHHHHHTS-GGGS-TTT-PPPPHHHHHHHHHHHHHHHHHTT-

pLDDT: mean 88.76, std 10.46, range [46.41, 97.31]

Sequence (84 aa):
MSDRIKEKVREVLVVIREVEKWREDHDPGTDEWYTLCNLADLAEQLVFALPVEMLPDEEVRTPDPREYGVIDEILAALGEAEAT

Radius of gyration: 17.66 Å; chains: 1; bounding box: 42×33×39 Å

Foldseek 3Di:
DLVVLQVVLVVLVVLLVVLVVCVVVDDPPDPVNVVSNVVSVVSVVVSVPDDLSSHHPVPRDDDDPVVVVVVVVVVVVVVVVVVD

=== Feature glossary ===
Each block in this record encodes a different view of the same protein. In brief:

Predicted aligned error. PAE(i, j) answers: if I align the predicted and true structures on residue i, how far off (in Å) do I expect residue j to be? A block-diagonal PAE matrix with low values on the blocks and high values off-diagonal is the signature of a multi-domain protein with confidently predicted domains but uncertain inter-domain orientation.

Contact-map, Ramachandran, and PAE plots. Plot images: a contact map (which residues are close in 3D, as an N×N binary image), a Ramachandran scatter (backbone torsion angles, revealing secondary-structure composition at a glance), and — for AlphaFold structures — a PAE heatmap (pairwise prediction confidence).

Backbone torsions (φ/ψ). φ (phi) and ψ (psi) are the two rotatable backbone dihedrals per residue: φ is the C(i-1)–N–Cα–C torsion, ψ is the N–Cα–C–N(i+1) torsion, both in degrees on (−180°, 180°]. α-helical residues cluster near (−60°, −45°); β-strand residues near (−120°, +130°). A Ramachandran plot is simply a scatter of (φ, ψ) for every residue.

Foldseek 3Di. A 3Di 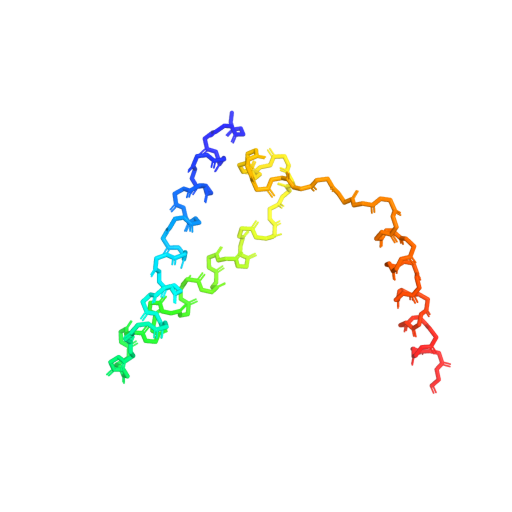character summarizes, for each residue, the relative orientation of the Cα frame of its nearest spatial neighbor. Because it encodes fold topology rather than chemistry, 3Di alignments detect remote structural similarity that sequence alignment misses.

Radius of gyration, Cα contacts, bounding box. Three whole-structure scalars: the radius of gyration (RMS distance of Cα from centroid, in Å), the count of Cα–Cα contacts (pairs closer than 8 Å and separated by more than four residues in sequence — i.e. tertiary, not local, contacts), and the bounding-box dimensions. Together they distinguish compact globular folds from extended fibres or disordered chains.

Sequence. Sequence gives the chain of amino acids in standard one-letter code (A=alanine, C=cysteine, …, Y=tyrosine), read N→C. It is the only feature that is directly encoded by the gene; all structural features are derived from the folded form of this sequence.

mmCIF coordinates. Atomic coordinates in PDBx/mmCIF format — the same representation the Protein Data Bank distributes. Each line of the _atom_site loop places one backbone atom in Cartesian space (units: ångströms, origin: arbitrary).

Secondary structure (3-state, P-SEA). Three-state secondary structure (P-SEA) co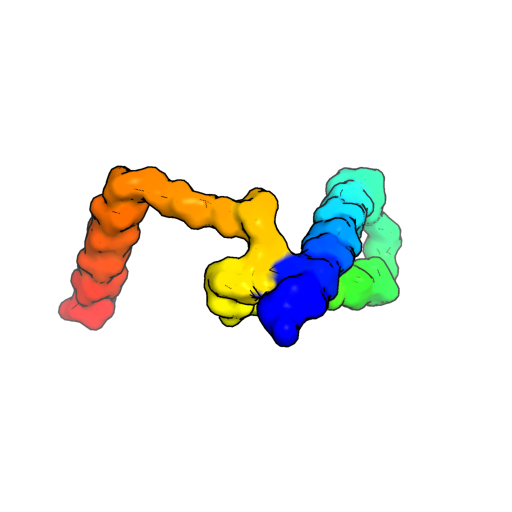llapses the eight DSSP classes into helix (a), strand (b), and coil (c). P-SEA assigns these from Cα geometry alone — distances and angles — without requiring backbone oxygens, so it works on any Cα trace.

InterPro / GO / CATH / organism. Functional annotations link the protein to curated databases. InterPro entries identify conserved domains and families by matching the sequence against member-database signatures (Pfam, PROSITE, CDD, …). Gene Ontology (GO) terms describe molecular function, biological process, and cellular component in a controlled vocabulary. CATH places the structure in a hierarchical fold classification (Class/Architecture/Topology/Homologous-superfamily). The organism is the source species.

B-factor. B-factor (Debye–Waller factor) reflects atomic displacement in the crystal lattice. It is an experimental observable (units Å²), not a prediction; low values mean the atom is pinned down, high values mean it moves or is heterogeneous across the crystal.

Rendered structure images. Structure images are PyMOL renders from six orthogonal camera directions. Cartoon representation draws helices as coils and strands as arrows; sticks shows the backbone as bonds; surface shows the solvent-excluded envelope. Rainbow coloring maps sequence position to hue (blue→red, N→C); chain coloring assigns a distinct color per polypeptide.

Solvent-accessible surface area. Solvent-accessible surface area (SASA) is the area in Å² traced out by the centre of a 1.4 Å probe sphere (a water molecule) rolled over the protein's van der Waals surface (Shrake–Rupley / Lee–Richards construction). Buried residues have near-zero SASA; fully exposed residues can exceed 200 Å². The total SASA scales roughly with the number of surface residues.

Secondary structure (8-state, DSSP). The SS8 string is DSSP's per-residue secondary-structure call. α-helix (H) means an i→i+4 H-bond ladder; β-strand (E) means the residue participates in a β-sheet; 3₁₀ (G) and π (I) are tighter and wider helices; T/S are turns/bends; '-' is loop.

pLDDT. For AlphaFold models, the B-factor field carries pLDDT — the model's own estimate of local accuracy on a 0–100 scale. Regions with pLDDT<50 should be treated as essentially unmodeled; they often correspond to intrinsically disordered segments.

Nearest PDB structures. Nearest PDB neighbors are the top structural matches found by Foldseek when searching this structure against the entire Protein Data Bank. Each hit reports a TM-score (0 to 1; >0.5 almost always implies the same fold) and an E-value. These are *structural* homologs — they may share no detectable sequence similarity.